Protein AF-A0A959ARI9-F1 (afdb_monomer_lite)

Radius of gyration: 14.98 Å; chains: 1; bounding box: 43×31×34 Å

pLDDT: mean 77.06, std 17.56, range [36.25, 93.69]

Sequence (98 aa):
GNGPGNGSGFNGPGFNGPGPICFRLSFPVTVILPNGNEVVANGRLALMRIQKRWREQYMGSNEHPTLGFPFTVILDDGTEQVIDDQVELDELLESCAG

Foldseek 3Di:
DDDDPDDPDDPDPDDPDPFPCQKDFDDFWWKQAPVRDIDTQRDPVSVVVVQVVNCVVCVPDPGHIDTDPFTWM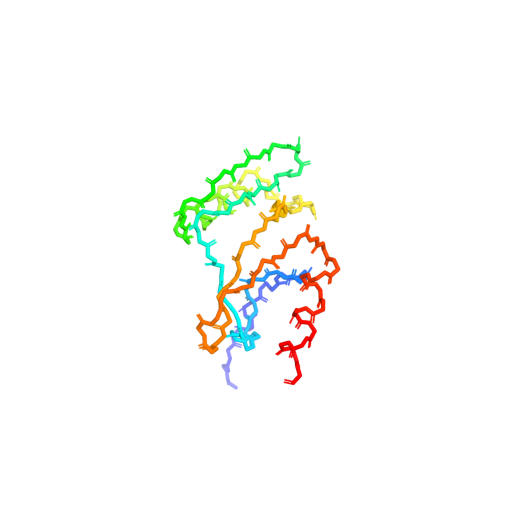QGPVRDIDTDGDPVSVVVVSVVRND

Structure (mmCIF, N/CA/C/O backbone):
data_AF-A0A959ARI9-F1
#
_entry.id   AF-A0A959ARI9-F1
#
loop_
_atom_site.group_PDB
_atom_site.id
_atom_site.type_symbol
_atom_site.label_atom_id
_atom_site.label_alt_id
_atom_site.label_comp_id
_atom_site.label_asym_id
_atom_site.label_entity_id
_atom_site.label_seq_id
_atom_site.pdbx_PDB_ins_code
_atom_site.Cartn_x
_atom_site.Cartn_y
_atom_site.Cartn_z
_atom_site.occupancy
_atom_site.B_iso_or_equiv
_atom_site.auth_seq_id
_atom_site.auth_comp_id
_atom_site.auth_asym_id
_atom_site.auth_atom_id
_atom_site.pdbx_PDB_model_num
ATOM 1 N N . GLY A 1 1 ? 31.228 -18.220 17.577 1.00 39.06 1 GLY A N 1
ATOM 2 C CA . GLY A 1 1 ? 30.633 -19.287 16.758 1.00 39.06 1 GLY A CA 1
ATOM 3 C C . GLY A 1 1 ? 29.263 -18.847 16.298 1.00 39.06 1 GLY A C 1
ATOM 4 O O . GLY A 1 1 ? 28.495 -18.468 17.164 1.00 39.06 1 GLY A O 1
ATOM 5 N N . ASN A 1 2 ? 29.027 -18.926 14.979 1.00 37.00 2 ASN A N 1
ATOM 6 C CA . ASN A 1 2 ? 27.745 -18.957 14.241 1.00 37.00 2 ASN A CA 1
ATOM 7 C C . ASN A 1 2 ? 26.817 -17.718 14.372 1.00 37.00 2 ASN A C 1
ATOM 9 O O . ASN A 1 2 ? 26.464 -17.341 15.475 1.00 37.00 2 ASN A O 1
ATOM 13 N N . GLY A 1 3 ? 26.343 -17.051 13.312 1.00 40.56 3 GLY A N 1
ATOM 14 C CA . GLY A 1 3 ? 26.262 -17.420 11.894 1.00 40.56 3 GLY A CA 1
ATOM 15 C C . GLY A 1 3 ? 26.225 -16.206 10.942 1.00 40.56 3 GLY A C 1
ATOM 16 O O . GLY A 1 3 ? 26.441 -15.075 11.376 1.00 40.56 3 GLY A O 1
ATOM 17 N N . PRO A 1 4 ? 26.023 -16.434 9.632 1.00 47.25 4 PRO A N 1
ATOM 18 C CA . PRO A 1 4 ? 26.146 -15.401 8.609 1.00 47.25 4 PRO A CA 1
ATOM 19 C C . PRO A 1 4 ? 24.954 -14.441 8.670 1.00 47.25 4 PRO A C 1
ATOM 21 O O . PRO A 1 4 ? 23.811 -14.852 8.477 1.00 47.25 4 PRO A O 1
ATOM 24 N N . GLY A 1 5 ? 25.229 -13.160 8.923 1.00 47.81 5 GLY A N 1
ATOM 25 C CA . GLY A 1 5 ? 24.256 -12.080 8.780 1.00 47.81 5 GLY A CA 1
ATOM 26 C C . GLY A 1 5 ? 23.801 -11.984 7.328 1.00 47.81 5 GLY A C 1
ATOM 27 O O . GLY A 1 5 ? 24.493 -11.414 6.490 1.00 47.81 5 GLY A O 1
ATOM 28 N N . ASN A 1 6 ? 22.661 -12.598 7.029 1.00 53.34 6 ASN A N 1
ATOM 29 C CA . ASN A 1 6 ? 21.995 -12.538 5.738 1.00 53.34 6 ASN A CA 1
ATOM 30 C C . ASN A 1 6 ? 20.652 -11.845 5.953 1.00 53.34 6 ASN A C 1
ATOM 32 O O . ASN A 1 6 ? 19.796 -12.345 6.680 1.00 53.34 6 ASN A O 1
ATOM 36 N N . GLY A 1 7 ? 20.498 -10.668 5.360 1.00 38.97 7 GLY A N 1
ATOM 37 C CA . GLY A 1 7 ? 19.308 -9.849 5.528 1.00 38.97 7 GLY A CA 1
ATOM 38 C C . GLY A 1 7 ? 19.463 -8.519 4.817 1.00 38.97 7 GLY A C 1
ATOM 39 O O . GLY A 1 7 ? 19.614 -7.484 5.456 1.00 38.97 7 GLY A O 1
ATOM 40 N N . SER A 1 8 ? 19.460 -8.554 3.487 1.00 48.06 8 SER A N 1
ATOM 41 C CA . SER A 1 8 ? 19.255 -7.381 2.640 1.00 48.06 8 SER A CA 1
ATOM 42 C C . SER A 1 8 ? 17.859 -6.810 2.929 1.00 48.06 8 SER A C 1
ATOM 44 O O . SER A 1 8 ? 16.870 -7.220 2.325 1.00 48.06 8 SER A O 1
ATOM 46 N N . GLY A 1 9 ? 17.772 -5.938 3.933 1.00 36.25 9 GLY A N 1
ATOM 47 C CA . GLY A 1 9 ? 16.547 -5.271 4.357 1.00 36.25 9 GLY A CA 1
ATOM 48 C C . GLY A 1 9 ? 16.256 -4.057 3.482 1.00 36.25 9 GLY A C 1
ATOM 49 O O . GLY A 1 9 ? 17.125 -3.216 3.252 1.00 36.25 9 GLY A O 1
ATOM 50 N N . PHE A 1 10 ? 15.024 -3.978 2.989 1.00 48.59 10 PHE A N 1
ATOM 51 C CA . PHE A 1 10 ? 14.485 -2.804 2.317 1.00 48.59 10 PHE A CA 1
ATOM 52 C C . PHE A 1 10 ? 14.561 -1.597 3.265 1.00 48.59 10 PHE A C 1
ATOM 54 O O . PHE A 1 10 ? 13.877 -1.569 4.282 1.00 48.59 10 PHE A O 1
ATOM 61 N N . ASN A 1 11 ? 15.395 -0.609 2.931 1.00 43.75 11 ASN A N 1
ATOM 62 C CA . ASN A 1 11 ? 15.368 0.718 3.544 1.00 43.75 11 ASN A CA 1
ATOM 63 C C . ASN A 1 11 ? 14.278 1.535 2.835 1.00 43.75 11 ASN A C 1
ATOM 65 O O . ASN A 1 11 ? 14.542 2.215 1.848 1.00 43.75 11 ASN A O 1
ATOM 69 N N . GLY A 1 12 ? 13.041 1.384 3.300 1.00 41.16 12 GLY A N 1
ATOM 70 C CA . GLY A 1 12 ? 11.880 2.165 2.882 1.00 41.16 12 GLY A CA 1
ATOM 71 C C . GLY A 1 12 ? 10.685 1.829 3.782 1.00 41.16 12 GLY A C 1
ATOM 72 O O . GLY A 1 12 ? 10.518 0.653 4.123 1.00 41.16 12 GLY A O 1
ATOM 73 N N . PRO A 1 13 ? 9.880 2.819 4.207 1.00 46.47 13 PRO A N 1
ATOM 74 C CA . PRO A 1 13 ? 8.757 2.595 5.107 1.00 46.47 13 PRO A CA 1
ATOM 75 C C . PRO A 1 13 ? 7.659 1.876 4.321 1.00 46.47 13 PRO A C 1
ATOM 77 O O . PRO A 1 13 ? 6.953 2.464 3.511 1.00 46.47 13 PRO A O 1
ATOM 80 N N . GLY A 1 14 ? 7.586 0.554 4.456 1.00 50.44 14 GLY A N 1
ATOM 81 C CA . GLY A 1 14 ? 6.643 -0.212 3.655 1.00 50.44 14 GLY A CA 1
ATOM 82 C C . GLY A 1 14 ? 6.771 -1.722 3.785 1.00 50.44 14 GLY A C 1
ATOM 83 O O . GLY A 1 14 ? 7.386 -2.394 2.958 1.00 50.44 14 GLY A O 1
ATOM 84 N N . PHE A 1 15 ? 6.068 -2.262 4.777 1.00 54.22 15 PHE A N 1
ATOM 85 C CA . PHE A 1 15 ? 5.381 -3.556 4.684 1.00 54.22 15 PHE A CA 1
ATOM 86 C C . PHE A 1 15 ? 6.190 -4.868 4.759 1.00 54.22 15 PHE A C 1
ATOM 88 O O . PHE A 1 15 ? 5.605 -5.920 4.510 1.00 54.22 15 PHE A O 1
ATOM 95 N N . ASN A 1 16 ? 7.478 -4.880 5.133 1.00 47.72 16 ASN A N 1
ATOM 96 C CA . ASN A 1 16 ? 8.201 -6.141 5.436 1.00 47.72 16 ASN A CA 1
ATOM 97 C C . ASN A 1 16 ? 9.198 -6.057 6.619 1.00 47.72 16 ASN A C 1
ATOM 99 O O . ASN A 1 16 ? 10.139 -6.846 6.690 1.00 47.72 16 ASN A O 1
ATOM 103 N N . GLY A 1 17 ? 9.013 -5.116 7.550 1.00 42.53 17 GLY A N 1
ATOM 104 C CA . GLY A 1 17 ? 9.763 -5.085 8.814 1.00 42.53 17 GLY A CA 1
ATOM 105 C C . GLY A 1 17 ? 9.021 -5.823 9.940 1.00 42.53 17 GLY A C 1
ATOM 106 O O . GLY A 1 17 ? 7.795 -5.897 9.886 1.00 42.53 17 GLY A O 1
ATOM 107 N N . PRO A 1 18 ? 9.711 -6.325 10.984 1.00 44.06 18 PRO A N 1
ATOM 108 C CA . PRO A 1 18 ? 9.100 -6.800 12.232 1.00 44.06 18 PRO A CA 1
ATOM 109 C C . PRO A 1 18 ? 8.572 -5.628 13.086 1.00 44.06 18 PRO A C 1
ATOM 111 O O . PRO A 1 18 ? 8.793 -5.582 14.293 1.00 44.06 18 PRO A O 1
ATOM 114 N N . GLY A 1 19 ? 7.926 -4.647 12.450 1.00 46.81 19 GLY A N 1
ATOM 115 C CA . GLY A 1 19 ? 7.163 -3.624 13.155 1.00 46.81 19 GLY A CA 1
ATOM 116 C C . GLY A 1 19 ? 5.886 -4.250 13.720 1.00 46.81 19 GLY A C 1
ATOM 117 O O . GLY A 1 19 ? 5.383 -5.218 13.135 1.00 46.81 19 GLY A O 1
ATOM 118 N N . PRO A 1 20 ? 5.374 -3.757 14.857 1.00 49.44 20 PRO A N 1
ATOM 119 C CA . PRO A 1 20 ? 4.117 -4.242 15.411 1.00 49.44 20 PRO A CA 1
ATOM 120 C C . PRO A 1 20 ? 3.029 -4.154 14.336 1.00 49.44 20 PRO A C 1
ATOM 122 O O . PRO A 1 20 ? 2.844 -3.127 13.685 1.00 49.44 20 PRO A O 1
ATOM 125 N N . ILE A 1 21 ? 2.342 -5.273 14.103 1.00 61.91 21 ILE A N 1
ATOM 126 C CA . ILE A 1 21 ? 1.260 -5.376 13.120 1.00 61.91 21 ILE A CA 1
ATOM 127 C C . ILE A 1 21 ? 0.017 -4.726 13.739 1.00 61.91 21 ILE A C 1
ATOM 129 O O . ILE A 1 21 ? -0.924 -5.406 14.118 1.00 61.91 21 ILE A O 1
ATOM 133 N N . CYS A 1 22 ? 0.038 -3.411 13.896 1.00 76.94 22 CYS A N 1
ATOM 134 C CA . CYS A 1 22 ? -1.076 -2.627 14.429 1.00 76.94 22 CYS A CA 1
ATOM 135 C C . CYS A 1 22 ? -2.253 -2.511 13.441 1.00 76.94 22 CYS A C 1
ATOM 137 O O . CYS A 1 22 ? -3.355 -2.144 13.840 1.00 76.94 22 CYS A O 1
ATOM 139 N N . PHE A 1 23 ? -2.032 -2.808 12.152 1.00 84.62 23 PHE A N 1
ATOM 140 C CA . PHE A 1 23 ? -3.074 -2.862 11.133 1.00 84.62 23 PHE A CA 1
ATOM 141 C C . PHE A 1 23 ? -2.732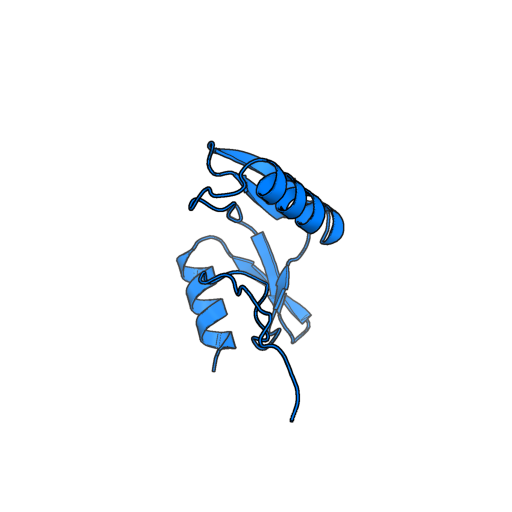 -3.823 9.984 1.00 84.62 23 PHE A C 1
ATOM 143 O O . PHE A 1 23 ? -1.585 -4.230 9.772 1.00 84.62 23 PHE A O 1
ATOM 150 N N . ARG A 1 24 ? -3.755 -4.200 9.214 1.00 86.88 24 ARG A N 1
ATOM 151 C CA . ARG A 1 24 ? -3.678 -5.042 8.010 1.00 86.88 24 ARG A CA 1
ATOM 152 C C . ARG A 1 24 ? -4.442 -4.384 6.867 1.00 86.88 24 ARG A C 1
ATOM 154 O O . ARG A 1 24 ? -5.459 -3.760 7.103 1.00 86.88 24 ARG A O 1
ATOM 161 N N . LEU A 1 25 ? -4.010 -4.566 5.622 1.00 88.12 25 LEU A N 1
ATOM 162 C CA . LEU A 1 25 ? -4.758 -4.062 4.463 1.00 88.12 25 LEU A CA 1
ATOM 163 C C . LEU A 1 25 ? -6.074 -4.833 4.279 1.00 88.12 25 LEU A C 1
ATOM 165 O O . LEU A 1 25 ? -6.066 -6.071 4.257 1.00 88.12 25 LEU A O 1
ATOM 169 N N . SER A 1 26 ? -7.170 -4.099 4.092 1.00 91.94 26 SER A N 1
ATOM 170 C CA . SER A 1 26 ? -8.429 -4.633 3.578 1.00 91.94 26 SER A CA 1
ATOM 171 C C . SER A 1 26 ? -8.352 -4.661 2.052 1.00 91.94 26 SER A C 1
ATOM 173 O O . SER A 1 26 ? -7.898 -3.709 1.423 1.00 91.94 26 SER A O 1
ATOM 175 N N . PHE A 1 27 ? -8.709 -5.791 1.447 1.00 88.62 27 PHE A N 1
ATOM 176 C CA . PHE A 1 27 ? -8.603 -5.992 0.001 1.00 88.62 27 PHE A CA 1
ATOM 177 C C . PHE A 1 27 ? -9.980 -5.862 -0.661 1.00 88.62 27 PHE A C 1
ATOM 179 O O . PHE A 1 27 ? -10.969 -6.283 -0.059 1.00 88.62 27 PHE A O 1
ATOM 186 N N . PRO A 1 28 ? -10.055 -5.392 -1.922 1.00 93.25 28 PRO A N 1
ATOM 187 C CA . PRO A 1 28 ? -8.947 -5.115 -2.848 1.00 93.25 28 PRO A CA 1
ATOM 188 C C . PRO A 1 28 ? -8.194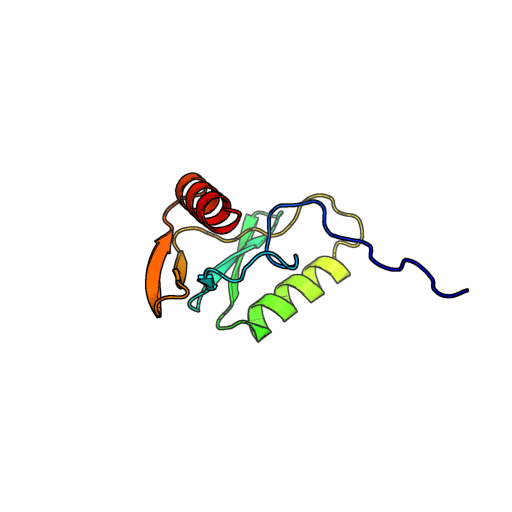 -3.801 -2.573 1.00 93.25 28 PRO A C 1
ATOM 190 O O . PRO A 1 28 ? -8.773 -2.853 -2.063 1.00 93.25 28 PRO A O 1
ATOM 193 N N . VAL A 1 29 ? -6.914 -3.741 -2.967 1.00 91.19 29 VAL A N 1
ATOM 194 C CA . VAL A 1 29 ? -6.095 -2.509 -2.936 1.00 91.19 29 VAL A CA 1
ATOM 195 C C . VAL A 1 29 ? -5.502 -2.207 -4.307 1.00 91.19 29 VAL A C 1
ATOM 197 O O . VAL A 1 29 ? -5.178 -3.132 -5.061 1.00 91.19 29 VAL A O 1
ATOM 200 N N . THR A 1 30 ? -5.313 -0.929 -4.620 1.00 91.88 30 THR A N 1
ATOM 201 C CA . THR A 1 30 ? -4.656 -0.483 -5.854 1.00 91.88 30 THR A CA 1
ATOM 202 C C . THR A 1 30 ? -3.162 -0.309 -5.616 1.00 91.88 30 THR A C 1
ATOM 204 O O . THR A 1 30 ? -2.744 0.267 -4.618 1.00 91.88 30 THR A O 1
ATOM 207 N N . VAL A 1 31 ? -2.345 -0.816 -6.533 1.00 90.38 31 VAL A N 1
ATOM 208 C CA . VAL A 1 31 ? -0.889 -0.655 -6.542 1.00 90.38 31 VAL A CA 1
ATOM 209 C C . VAL A 1 31 ? -0.521 0.236 -7.716 1.00 90.38 31 VAL A C 1
ATOM 211 O O . VAL A 1 31 ? -0.829 -0.107 -8.857 1.00 90.38 31 VAL A O 1
ATOM 214 N N . ILE A 1 32 ? 0.163 1.339 -7.447 1.00 89.94 32 ILE A N 1
ATOM 215 C CA . ILE A 1 32 ? 0.698 2.243 -8.459 1.00 89.94 32 ILE A CA 1
ATOM 216 C C . ILE A 1 32 ? 2.143 1.831 -8.733 1.00 89.94 32 ILE A C 1
ATOM 218 O O . ILE A 1 32 ? 2.991 1.791 -7.842 1.00 89.94 32 ILE A O 1
ATOM 222 N N . LEU A 1 33 ? 2.422 1.462 -9.975 1.00 86.62 33 LEU A N 1
ATOM 223 C CA . LEU A 1 33 ? 3.759 1.131 -10.446 1.00 86.62 33 LEU A CA 1
ATOM 224 C C . LEU A 1 33 ? 4.550 2.416 -10.765 1.00 86.62 33 LEU A C 1
ATOM 226 O O . LEU A 1 33 ? 3.949 3.436 -11.096 1.00 86.62 33 LEU A O 1
ATOM 230 N N . PRO A 1 34 ? 5.896 2.367 -10.780 1.00 82.12 34 PRO A N 1
ATOM 231 C CA . PRO A 1 34 ? 6.737 3.529 -11.102 1.00 82.12 34 PRO A CA 1
ATOM 232 C C . PRO A 1 34 ? 6.471 4.153 -12.477 1.00 82.12 34 PRO A C 1
ATOM 234 O O . PRO A 1 34 ? 6.626 5.348 -12.682 1.00 82.12 34 PRO A O 1
ATOM 237 N N . ASN A 1 35 ? 6.024 3.341 -13.436 1.00 82.38 35 ASN A N 1
ATOM 238 C CA . ASN A 1 35 ? 5.645 3.803 -14.771 1.00 82.38 35 ASN A CA 1
ATOM 239 C C . ASN A 1 35 ? 4.269 4.501 -14.813 1.00 82.38 35 ASN A C 1
ATOM 241 O O . ASN A 1 35 ? 3.800 4.823 -15.902 1.00 82.38 35 ASN A O 1
ATOM 245 N N . GLY A 1 36 ? 3.608 4.681 -13.665 1.00 82.38 36 GLY A N 1
ATOM 246 C CA . GLY A 1 36 ? 2.267 5.249 -13.549 1.00 82.38 36 GLY A CA 1
ATOM 247 C C . GLY A 1 36 ? 1.130 4.268 -13.840 1.00 82.38 36 GLY A C 1
ATOM 248 O O . GLY A 1 36 ? -0.025 4.678 -13.818 1.00 82.38 36 GLY A O 1
ATOM 249 N N . ASN A 1 37 ? 1.412 2.985 -14.111 1.00 88.00 37 ASN A N 1
ATOM 250 C CA . ASN A 1 37 ? 0.345 1.995 -14.274 1.00 88.00 37 ASN A CA 1
ATOM 251 C C . ASN A 1 37 ? -0.246 1.592 -12.928 1.00 88.00 37 ASN A C 1
ATOM 253 O O . ASN A 1 37 ? 0.476 1.320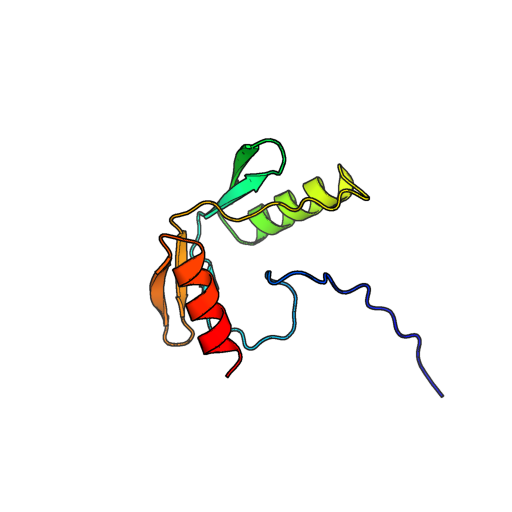 -11.972 1.00 88.00 37 ASN A O 1
ATOM 257 N N . GLU A 1 38 ? -1.558 1.408 -12.911 1.00 91.81 38 GLU A N 1
ATOM 258 C CA . GLU A 1 38 ? -2.292 0.965 -11.735 1.00 91.81 38 GLU A CA 1
ATOM 259 C C . GLU A 1 38 ? -2.689 -0.506 -11.873 1.00 91.81 38 GLU A C 1
ATOM 261 O O . GLU A 1 38 ? -3.159 -0.961 -12.919 1.00 91.81 38 GLU A O 1
ATOM 266 N N . VAL A 1 39 ? -2.486 -1.277 -10.807 1.00 91.31 39 VAL A N 1
ATOM 267 C CA . VAL A 1 39 ? -2.812 -2.703 -10.761 1.00 91.31 39 VAL A CA 1
ATOM 268 C C . VAL A 1 39 ? -3.589 -3.002 -9.492 1.00 91.31 39 VAL A C 1
ATOM 270 O O . VAL A 1 39 ? -3.116 -2.753 -8.388 1.00 91.31 39 VAL A O 1
ATOM 273 N N . VAL A 1 40 ? -4.764 -3.610 -9.633 1.00 92.38 40 VAL A N 1
ATOM 274 C CA . VAL A 1 40 ? -5.578 -4.011 -8.483 1.00 92.38 40 VAL A CA 1
ATOM 275 C C . VAL A 1 40 ? -5.108 -5.359 -7.941 1.00 92.38 40 VAL A C 1
ATOM 277 O O . VAL A 1 40 ? -5.064 -6.373 -8.647 1.00 92.38 40 VAL A O 1
ATOM 280 N N . ALA A 1 41 ? -4.787 -5.390 -6.653 1.00 91.81 41 ALA A N 1
ATOM 281 C CA . ALA A 1 41 ? -4.535 -6.603 -5.902 1.00 91.81 41 ALA A CA 1
ATOM 282 C C . ALA A 1 41 ? -5.808 -7.013 -5.150 1.00 91.81 41 ALA A C 1
ATOM 284 O O . ALA A 1 41 ? -6.181 -6.395 -4.163 1.00 91.81 41 ALA A O 1
ATOM 285 N N . ASN A 1 42 ? -6.440 -8.115 -5.558 1.00 90.12 42 ASN A N 1
ATOM 286 C CA . ASN A 1 42 ? -7.651 -8.643 -4.903 1.00 90.12 42 ASN A CA 1
ATOM 287 C C . ASN A 1 42 ? -7.387 -9.370 -3.571 1.00 90.12 42 ASN A C 1
ATOM 289 O O . ASN A 1 42 ? -8.272 -10.008 -3.013 1.00 90.12 42 ASN A O 1
ATOM 293 N N . GLY A 1 43 ? -6.146 -9.373 -3.091 1.00 88.50 43 GLY A N 1
ATOM 294 C CA . GLY A 1 43 ? -5.757 -10.133 -1.913 1.00 88.50 43 GLY A CA 1
ATOM 295 C C . GLY A 1 43 ? -4.254 -10.119 -1.688 1.00 88.50 43 GLY A C 1
ATOM 296 O O . GLY A 1 43 ? -3.471 -9.819 -2.595 1.00 88.50 43 GLY A O 1
ATOM 297 N N . ARG A 1 44 ? -3.837 -10.554 -0.497 1.00 83.94 44 ARG A N 1
ATOM 298 C CA . ARG A 1 44 ? -2.420 -10.599 -0.104 1.00 83.94 44 ARG A CA 1
ATOM 299 C C . ARG A 1 44 ? -1.557 -11.393 -1.085 1.00 83.94 44 ARG A C 1
ATOM 301 O O . ARG A 1 44 ? -0.480 -10.947 -1.462 1.00 83.94 44 ARG A O 1
ATOM 308 N N . LEU A 1 45 ? -2.049 -12.537 -1.564 1.00 87.19 45 LEU A N 1
ATOM 309 C CA . LEU A 1 45 ? -1.341 -13.352 -2.559 1.00 87.19 45 LEU A CA 1
ATOM 310 C C . LEU A 1 45 ? -1.191 -12.637 -3.910 1.00 87.19 45 LEU A C 1
ATOM 312 O O . LEU A 1 45 ? -0.162 -12.788 -4.568 1.00 87.19 45 LEU A O 1
ATOM 316 N N . ALA A 1 46 ? -2.198 -11.869 -4.334 1.00 88.81 46 ALA A N 1
ATOM 317 C CA . ALA A 1 46 ? -2.126 -11.091 -5.568 1.00 88.81 46 ALA A CA 1
ATOM 318 C C . ALA A 1 46 ? -1.092 -9.966 -5.434 1.00 88.81 46 ALA A C 1
ATOM 320 O O . ALA A 1 46 ? -0.222 -9.846 -6.296 1.00 88.81 46 ALA A O 1
ATOM 321 N N . LEU A 1 47 ? -1.119 -9.237 -4.314 1.00 87.31 47 LEU A N 1
ATOM 322 C CA . LEU A 1 47 ? -0.154 -8.185 -3.991 1.00 87.31 47 LEU A CA 1
ATOM 323 C C . LEU A 1 47 ? 1.285 -8.721 -3.979 1.00 87.31 47 LEU A C 1
ATOM 325 O O . LEU A 1 47 ? 2.155 -8.192 -4.668 1.00 87.31 47 LEU A O 1
ATOM 329 N N . MET A 1 48 ? 1.523 -9.840 -3.285 1.00 84.38 48 MET A N 1
ATOM 330 C CA . MET A 1 48 ? 2.838 -10.493 -3.244 1.00 84.38 48 MET A CA 1
ATOM 331 C C . MET A 1 48 ? 3.327 -10.909 -4.637 1.00 84.38 48 MET A C 1
ATOM 333 O O . MET A 1 48 ? 4.508 -10.766 -4.945 1.00 84.38 48 MET A O 1
ATOM 337 N N . ARG A 1 49 ? 2.437 -11.407 -5.507 1.00 88.75 49 ARG A N 1
ATOM 338 C CA . ARG A 1 49 ? 2.795 -11.757 -6.893 1.00 88.75 49 ARG A CA 1
ATOM 339 C C . ARG A 1 49 ? 3.126 -10.529 -7.734 1.00 88.75 49 ARG A C 1
ATOM 341 O O . ARG A 1 49 ? 4.038 -10.610 -8.552 1.00 88.75 49 ARG A O 1
ATOM 348 N N . ILE A 1 50 ? 2.391 -9.429 -7.569 1.00 86.19 50 ILE A N 1
ATOM 349 C CA . ILE A 1 50 ? 2.675 -8.159 -8.255 1.00 86.19 50 ILE A CA 1
ATOM 350 C C . ILE A 1 50 ? 4.062 -7.666 -7.840 1.00 86.19 50 ILE A C 1
ATOM 352 O O . ILE A 1 50 ? 4.908 -7.454 -8.704 1.00 86.19 50 ILE A O 1
ATOM 356 N N . GLN A 1 51 ? 4.336 -7.611 -6.536 1.00 81.69 51 GLN A N 1
ATOM 357 C CA . GLN A 1 51 ? 5.626 -7.168 -6.010 1.00 81.69 51 GLN A CA 1
ATOM 358 C C . GLN A 1 51 ? 6.780 -8.075 -6.452 1.00 81.69 51 GLN A C 1
ATOM 360 O O . GLN A 1 51 ? 7.827 -7.582 -6.866 1.00 81.69 51 GLN A O 1
ATOM 365 N N . LYS A 1 52 ? 6.595 -9.402 -6.395 1.00 84.81 52 LYS A N 1
ATOM 366 C CA . LYS A 1 52 ? 7.612 -10.362 -6.840 1.00 84.81 52 LYS A CA 1
ATOM 367 C C . LYS A 1 52 ? 7.947 -10.164 -8.318 1.00 84.81 52 LYS A C 1
ATOM 369 O O . LYS A 1 52 ? 9.119 -10.039 -8.652 1.00 84.81 52 LYS A O 1
ATOM 374 N N . ARG A 1 53 ? 6.927 -10.075 -9.177 1.00 86.69 53 ARG A N 1
ATOM 375 C CA . ARG A 1 53 ? 7.120 -9.847 -10.616 1.00 86.69 53 ARG A CA 1
ATOM 376 C C . ARG A 1 53 ? 7.790 -8.512 -10.897 1.00 86.69 53 ARG A C 1
ATOM 378 O O . ARG A 1 53 ? 8.691 -8.460 -11.720 1.00 86.69 53 ARG A O 1
ATOM 385 N N . TRP A 1 54 ? 7.385 -7.461 -10.192 1.00 84.81 54 TRP A N 1
ATOM 386 C CA . TRP A 1 54 ? 7.997 -6.149 -10.341 1.00 84.81 54 TRP A CA 1
ATOM 387 C C . TRP A 1 54 ? 9.487 -6.187 -9.967 1.00 84.81 54 TRP A C 1
ATOM 389 O O . TRP A 1 54 ? 10.328 -5.762 -10.751 1.00 84.81 54 TRP A O 1
ATOM 399 N N . ARG A 1 55 ? 9.837 -6.805 -8.833 1.00 83.12 55 ARG A N 1
ATOM 400 C CA . ARG A 1 55 ? 11.236 -6.966 -8.407 1.00 83.12 55 ARG A CA 1
ATOM 401 C C . ARG A 1 55 ? 12.063 -7.782 -9.404 1.00 83.12 55 ARG A C 1
ATOM 403 O O . ARG A 1 55 ? 13.225 -7.468 -9.623 1.00 83.12 55 ARG A O 1
ATOM 410 N N . GLU A 1 56 ? 11.479 -8.826 -9.988 1.00 85.25 56 GLU A N 1
ATOM 411 C CA . GLU A 1 56 ? 12.136 -9.650 -11.011 1.00 85.25 56 GLU A CA 1
ATOM 412 C C . GLU A 1 56 ? 12.326 -8.903 -12.337 1.00 85.25 56 GLU A C 1
ATOM 414 O O . GLU A 1 56 ? 13.320 -9.116 -13.023 1.00 85.25 56 GLU A O 1
ATOM 419 N N . GLN A 1 57 ? 11.395 -8.027 -12.707 1.00 82.75 57 GLN A N 1
ATOM 420 C CA . GLN A 1 57 ? 11.483 -7.249 -13.944 1.00 82.75 57 GLN A CA 1
ATOM 421 C C . GLN A 1 57 ? 12.423 -6.045 -13.822 1.00 82.75 57 GLN A C 1
ATOM 423 O O . GLN A 1 57 ? 13.093 -5.699 -14.790 1.00 82.75 57 GLN A O 1
ATOM 428 N N . TYR A 1 58 ? 12.498 -5.438 -12.638 1.00 81.12 58 TYR A N 1
ATOM 429 C CA . TYR A 1 58 ? 13.240 -4.206 -12.371 1.00 81.12 58 TYR A CA 1
ATOM 430 C C . TYR A 1 58 ? 14.334 -4.431 -11.316 1.00 81.12 58 TYR A C 1
ATOM 432 O O . TYR A 1 58 ? 14.447 -3.696 -10.333 1.00 81.12 58 TYR A O 1
ATOM 440 N N . MET A 1 59 ? 15.141 -5.483 -11.507 1.00 67.00 59 MET A N 1
ATOM 441 C CA . MET A 1 59 ? 16.268 -5.824 -10.629 1.00 67.00 59 MET A CA 1
ATOM 442 C C . MET A 1 59 ? 17.318 -4.695 -10.647 1.00 67.00 59 MET A C 1
ATOM 444 O O . MET A 1 59 ? 18.183 -4.662 -11.517 1.00 67.00 59 MET A O 1
ATOM 448 N N . GLY A 1 60 ? 17.236 -3.763 -9.695 1.00 67.75 60 GLY A N 1
ATOM 449 C CA . GLY A 1 60 ? 18.163 -2.629 -9.563 1.00 67.75 60 GLY A CA 1
ATOM 450 C C . GLY A 1 60 ? 17.533 -1.245 -9.737 1.00 67.75 60 GLY A C 1
ATOM 451 O O . GLY A 1 60 ? 18.241 -0.249 -9.599 1.00 67.75 60 GLY A O 1
ATOM 452 N N . SER A 1 61 ? 16.227 -1.153 -10.004 1.00 73.12 61 SER A N 1
ATOM 453 C CA . SER A 1 61 ? 15.518 0.129 -9.958 1.00 73.12 61 SER A CA 1
ATOM 454 C C . SER A 1 61 ? 15.327 0.588 -8.514 1.00 73.12 61 SER A C 1
ATOM 456 O O . SER A 1 61 ? 14.928 -0.195 -7.655 1.00 73.12 61 SER A O 1
ATOM 458 N N . ASN A 1 62 ? 15.593 1.871 -8.265 1.00 73.69 62 ASN A N 1
ATOM 459 C CA . ASN A 1 62 ? 15.413 2.500 -6.953 1.00 73.69 62 ASN A CA 1
ATOM 460 C C . ASN A 1 62 ? 13.982 3.032 -6.738 1.00 73.69 62 ASN A C 1
ATOM 462 O O . ASN A 1 62 ? 13.637 3.472 -5.647 1.00 73.69 62 ASN A O 1
ATOM 466 N N . GLU A 1 63 ? 13.159 3.031 -7.787 1.00 76.12 63 GLU A N 1
ATOM 467 C CA . GLU A 1 63 ? 11.739 3.379 -7.720 1.00 76.12 63 GLU A CA 1
ATOM 468 C C . GLU A 1 63 ? 10.941 2.147 -7.342 1.00 76.12 63 GLU A C 1
ATOM 470 O O . GLU A 1 63 ? 11.160 1.112 -7.950 1.00 76.12 63 GLU A O 1
ATOM 475 N N . HIS A 1 64 ? 10.018 2.231 -6.387 1.00 78.75 64 HIS A N 1
ATOM 476 C CA . HIS A 1 64 ? 9.232 1.086 -5.928 1.00 78.75 64 HIS A CA 1
ATOM 477 C C . HIS A 1 64 ? 7.736 1.302 -6.192 1.00 78.75 64 HIS A C 1
ATOM 479 O O . HIS A 1 64 ? 7.282 2.445 -6.198 1.00 78.75 64 HIS A O 1
ATOM 485 N N . PRO A 1 65 ? 6.947 0.226 -6.368 1.00 84.12 65 PRO A N 1
ATOM 486 C CA . PRO A 1 65 ? 5.497 0.330 -6.394 1.00 84.12 65 PRO A CA 1
ATOM 487 C C . PRO A 1 65 ? 4.959 0.859 -5.064 1.00 84.12 65 PRO A C 1
ATOM 489 O O . PRO A 1 65 ? 5.386 0.399 -4.000 1.00 84.12 65 PRO A O 1
ATOM 492 N N . THR A 1 66 ? 3.989 1.760 -5.135 1.00 86.38 66 THR A N 1
ATOM 493 C CA . THR A 1 66 ? 3.272 2.326 -3.986 1.00 86.38 66 THR A CA 1
ATOM 494 C C . THR A 1 66 ? 1.814 1.868 -3.984 1.00 86.38 66 THR A C 1
ATOM 496 O O . THR A 1 66 ? 1.346 1.237 -4.933 1.00 86.38 66 THR A O 1
ATOM 499 N N . LEU A 1 67 ? 1.088 2.123 -2.895 1.00 86.94 67 LEU A N 1
ATOM 500 C CA . LEU A 1 67 ? -0.363 1.938 -2.871 1.00 86.94 67 LEU A CA 1
ATOM 501 C C . LEU A 1 67 ? -1.045 3.195 -3.409 1.00 86.94 67 LEU A C 1
ATOM 503 O O . LEU A 1 67 ? -0.599 4.309 -3.146 1.00 86.94 67 LEU A O 1
ATOM 507 N N . GLY A 1 68 ? -2.113 2.995 -4.174 1.00 88.69 68 GLY A N 1
ATOM 508 C CA . GLY A 1 68 ? -2.999 4.071 -4.590 1.00 88.69 68 GLY A CA 1
ATOM 509 C C . GLY A 1 68 ? -4.013 4.373 -3.497 1.00 88.69 68 GLY A C 1
ATOM 510 O O . GLY A 1 68 ? -4.546 3.449 -2.881 1.00 88.69 68 GLY A O 1
ATOM 511 N N . PHE A 1 69 ? -4.268 5.658 -3.281 1.00 89.50 69 PHE A N 1
ATOM 512 C CA . PHE A 1 69 ? -5.310 6.136 -2.383 1.00 89.50 69 PHE A CA 1
ATOM 513 C C . PHE A 1 69 ? -6.651 6.291 -3.125 1.00 89.50 69 PHE A C 1
ATOM 515 O O . PHE A 1 69 ? -6.647 6.580 -4.326 1.00 89.50 69 PHE A O 1
ATOM 522 N N . PRO A 1 70 ? -7.793 6.141 -2.433 1.00 93.69 70 PRO A N 1
ATOM 523 C CA . PRO A 1 70 ? -7.916 5.698 -1.043 1.00 93.69 70 PRO A CA 1
ATOM 524 C C . PRO A 1 70 ? -7.804 4.169 -0.900 1.00 93.69 70 PRO A C 1
ATOM 526 O O . PRO A 1 70 ? -8.115 3.419 -1.830 1.00 93.69 70 PRO A O 1
ATOM 529 N N . PHE A 1 71 ? -7.404 3.691 0.281 1.00 90.88 71 PHE A N 1
ATOM 530 C CA . PHE A 1 71 ? -7.475 2.267 0.638 1.00 90.88 71 PHE A CA 1
ATOM 531 C C . PHE A 1 71 ? -7.896 2.067 2.093 1.00 90.88 71 PHE A C 1
ATOM 533 O O . PHE A 1 71 ? -7.760 2.953 2.927 1.00 90.88 71 PHE A O 1
ATOM 540 N N . THR A 1 72 ? -8.404 0.879 2.411 1.00 91.75 72 THR A N 1
ATOM 541 C CA . THR A 1 72 ? -8.888 0.558 3.757 1.00 91.75 72 THR A CA 1
ATOM 542 C C . THR A 1 72 ? -7.896 -0.333 4.496 1.00 91.75 72 THR A C 1
ATOM 544 O O . THR A 1 72 ? -7.341 -1.283 3.936 1.00 91.75 72 THR A O 1
ATOM 547 N N . VAL A 1 73 ? -7.701 -0.052 5.779 1.00 90.00 73 VAL A N 1
ATOM 548 C CA . VAL A 1 73 ? -6.939 -0.870 6.722 1.00 90.00 73 VAL A CA 1
ATOM 549 C C . VAL A 1 73 ? -7.851 -1.383 7.831 1.00 90.00 73 VAL A C 1
ATOM 551 O O . VAL A 1 73 ? -8.838 -0.754 8.182 1.00 90.00 73 VAL A O 1
ATOM 554 N N . ILE A 1 74 ? -7.516 -2.539 8.385 1.00 89.12 74 ILE A N 1
ATOM 555 C CA . ILE A 1 74 ? -8.148 -3.157 9.545 1.00 89.12 74 ILE A CA 1
ATOM 556 C C . ILE A 1 74 ? -7.142 -3.046 10.685 1.00 89.12 74 ILE A C 1
ATOM 558 O O . ILE A 1 74 ? -6.088 -3.686 10.619 1.00 89.12 74 ILE A O 1
ATOM 562 N N . LEU A 1 75 ? -7.452 -2.244 11.698 1.00 87.75 75 LEU A N 1
ATOM 563 C CA . LEU A 1 75 ? -6.636 -2.060 12.899 1.00 87.75 75 LEU A CA 1
ATOM 564 C C . LEU A 1 75 ? -6.593 -3.347 13.748 1.00 87.75 75 LEU A C 1
ATOM 566 O O . LEU A 1 75 ? -7.367 -4.281 13.521 1.00 87.75 75 LEU A O 1
ATOM 570 N N . ASP A 1 76 ? -5.704 -3.407 14.739 1.00 83.19 76 ASP A N 1
ATOM 571 C CA . ASP A 1 76 ? -5.5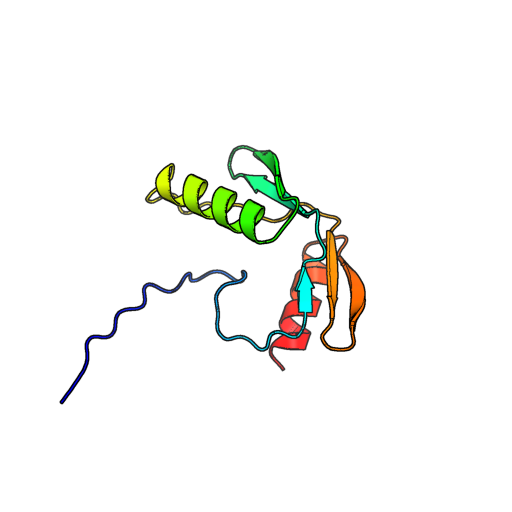74 -4.558 15.652 1.00 83.19 76 ASP A CA 1
ATOM 572 C C . ASP A 1 76 ? -6.867 -4.839 16.438 1.00 83.19 76 ASP A C 1
ATOM 574 O O . ASP A 1 76 ? -7.262 -5.993 16.601 1.00 83.19 76 ASP A O 1
ATOM 578 N N . ASP A 1 77 ? -7.600 -3.780 16.795 1.00 83.25 77 ASP A N 1
ATOM 579 C CA . ASP A 1 77 ? -8.923 -3.851 17.434 1.00 83.25 77 ASP A CA 1
ATOM 580 C C . ASP A 1 77 ? -10.020 -4.420 16.502 1.00 83.25 77 ASP A C 1
ATOM 582 O O . ASP A 1 77 ? -11.132 -4.726 16.924 1.00 83.25 77 ASP A O 1
ATOM 586 N N . GLY A 1 78 ? -9.717 -4.604 15.212 1.00 85.56 78 GLY A N 1
ATOM 587 C CA . GLY A 1 78 ? -10.651 -5.107 14.203 1.00 85.56 78 GLY A CA 1
ATOM 588 C C . GLY A 1 78 ? -11.504 -4.024 13.540 1.00 85.56 78 GLY A C 1
ATOM 589 O O . GLY A 1 78 ? -12.275 -4.338 12.635 1.00 85.56 78 GLY A O 1
ATOM 590 N N . THR A 1 79 ? -11.344 -2.765 13.947 1.00 89.31 79 THR A N 1
ATOM 591 C CA . THR A 1 79 ? -11.989 -1.609 13.313 1.00 89.31 79 THR A CA 1
ATOM 592 C C . THR A 1 79 ? -11.370 -1.315 11.942 1.00 89.31 79 THR A C 1
ATOM 594 O O . THR A 1 79 ? -10.153 -1.397 11.773 1.00 89.31 79 THR A O 1
ATOM 597 N N . GLU A 1 80 ? -12.203 -0.959 10.962 1.00 91.88 80 GLU A N 1
ATOM 598 C CA . GLU A 1 80 ? -11.758 -0.518 9.638 1.00 91.88 80 GLU A CA 1
ATOM 599 C C . GLU A 1 80 ? -11.548 1.000 9.602 1.00 91.88 80 GLU A C 1
ATOM 601 O O . GLU A 1 80 ? -12.398 1.766 10.056 1.00 91.88 80 GLU A O 1
ATOM 606 N N . GLN A 1 81 ? -10.428 1.431 9.029 1.00 91.31 81 GLN A N 1
ATOM 607 C CA . GLN A 1 81 ? -10.095 2.832 8.793 1.00 91.31 81 GLN A CA 1
ATOM 608 C C . GLN A 1 81 ? -9.770 3.028 7.313 1.00 91.31 81 GLN A C 1
ATOM 610 O O . GLN A 1 81 ? -9.064 2.221 6.708 1.00 91.31 81 GLN A O 1
ATOM 615 N N . VAL A 1 82 ? -10.314 4.083 6.716 1.00 93.31 82 VAL A N 1
ATOM 616 C CA . VAL A 1 82 ? -9.955 4.504 5.360 1.00 93.31 82 VAL A CA 1
ATOM 617 C C . VAL A 1 82 ? -8.759 5.434 5.465 1.00 93.31 82 VAL A C 1
ATOM 619 O O . VAL A 1 82 ? -8.712 6.258 6.370 1.00 93.31 82 VAL A O 1
ATOM 622 N N . ILE A 1 83 ? -7.802 5.235 4.570 1.00 92.69 83 ILE A N 1
ATOM 623 C CA . ILE A 1 83 ? -6.637 6.084 4.389 1.00 92.69 83 ILE A CA 1
ATOM 624 C C . ILE A 1 83 ? -6.810 6.765 3.037 1.00 92.69 83 ILE A C 1
ATOM 626 O O . ILE A 1 83 ? -6.770 6.100 1.991 1.00 92.69 83 ILE A O 1
ATOM 630 N N . ASP A 1 84 ? -7.046 8.068 3.071 1.00 92.56 84 ASP A N 1
ATOM 631 C CA . ASP A 1 84 ? -7.341 8.897 1.905 1.00 92.56 84 ASP A CA 1
ATOM 632 C C . ASP A 1 84 ? -6.079 9.518 1.291 1.00 92.56 84 ASP A C 1
ATOM 634 O O . ASP A 1 84 ? -6.064 9.837 0.098 1.00 92.56 84 ASP A O 1
ATOM 638 N N . ASP A 1 85 ? -4.994 9.638 2.061 1.00 92.12 85 ASP A N 1
ATOM 639 C CA . ASP A 1 85 ? -3.735 10.198 1.580 1.00 92.12 85 ASP A CA 1
ATOM 640 C C . ASP A 1 85 ? -2.484 9.710 2.335 1.00 92.12 85 ASP A C 1
ATOM 642 O O . ASP A 1 85 ? -2.520 8.935 3.293 1.00 92.12 85 ASP A O 1
ATOM 646 N N . GLN A 1 86 ? -1.326 10.146 1.834 1.00 86.50 86 GLN A N 1
ATOM 647 C CA . GLN A 1 86 ? -0.021 9.748 2.350 1.00 86.50 86 GLN A CA 1
ATOM 648 C C . GLN A 1 86 ? 0.253 10.270 3.764 1.00 86.50 86 GLN A C 1
ATOM 650 O O . GLN A 1 86 ? 1.040 9.635 4.467 1.00 86.50 86 GLN A O 1
ATOM 655 N N . VAL A 1 87 ? -0.355 11.389 4.170 1.00 89.12 87 VAL A N 1
ATOM 656 C CA . VAL A 1 87 ? -0.183 11.949 5.517 1.00 89.12 87 VAL A CA 1
ATOM 657 C C . VAL A 1 87 ? -0.904 11.061 6.521 1.00 89.12 87 VAL A C 1
ATOM 659 O O . VAL A 1 87 ? -0.276 10.628 7.481 1.00 89.12 87 VAL A O 1
ATOM 662 N N . GLU A 1 88 ? -2.153 10.679 6.246 1.00 89.88 88 GLU A N 1
ATOM 663 C CA . GLU A 1 88 ? -2.900 9.757 7.116 1.00 89.88 88 GLU A CA 1
ATOM 664 C C . GLU A 1 88 ? -2.197 8.400 7.272 1.00 89.88 88 GLU A C 1
ATOM 666 O O . GLU A 1 88 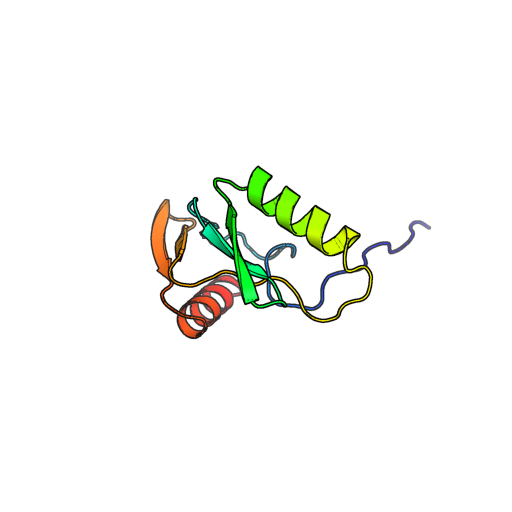? -2.178 7.813 8.357 1.00 89.88 88 GLU A O 1
ATOM 671 N N . LEU A 1 89 ? -1.579 7.895 6.196 1.00 87.31 89 LEU A N 1
ATOM 672 C CA . LEU A 1 89 ? -0.785 6.669 6.268 1.00 87.31 89 LEU A CA 1
ATOM 673 C C . LEU A 1 89 ? 0.436 6.827 7.182 1.00 87.31 89 LEU A C 1
ATOM 675 O O . LEU A 1 89 ? 0.758 5.901 7.927 1.00 87.31 89 LEU A O 1
ATOM 679 N N . ASP A 1 90 ? 1.141 7.953 7.085 1.00 85.38 90 ASP A N 1
ATOM 680 C CA . ASP A 1 90 ? 2.348 8.218 7.870 1.00 85.38 90 ASP A CA 1
ATOM 681 C C . ASP A 1 90 ? 2.005 8.369 9.355 1.00 85.38 90 ASP A C 1
ATOM 683 O O . ASP A 1 90 ? 2.590 7.676 10.182 1.00 85.38 90 ASP A O 1
ATOM 687 N N . GLU A 1 91 ? 0.960 9.137 9.679 1.00 87.69 91 GLU A N 1
ATOM 688 C CA . GLU A 1 91 ? 0.447 9.277 11.048 1.00 87.69 91 GLU A CA 1
ATOM 689 C C . GLU A 1 91 ? 0.033 7.924 11.640 1.00 87.69 91 GLU A C 1
ATOM 691 O O . GLU A 1 91 ? 0.350 7.610 12.793 1.00 87.69 91 GLU A O 1
ATOM 696 N N . LEU A 1 92 ? -0.633 7.079 10.844 1.00 85.25 92 LEU A N 1
ATOM 697 C CA . LEU A 1 92 ? -0.984 5.731 11.273 1.00 85.25 92 LEU A CA 1
ATOM 698 C C . LEU A 1 92 ? 0.273 4.889 11.541 1.00 85.25 92 LEU A C 1
ATOM 700 O O . LEU A 1 92 ? 0.357 4.235 12.579 1.00 85.25 92 LEU A O 1
ATOM 704 N N . LEU A 1 93 ? 1.266 4.914 10.651 1.00 82.38 93 LEU A N 1
ATOM 705 C CA . LEU A 1 93 ? 2.530 4.191 10.835 1.00 82.38 93 LEU A CA 1
ATOM 706 C C . LEU A 1 93 ? 3.318 4.682 12.058 1.00 82.38 93 LEU A C 1
ATOM 708 O O . LEU A 1 93 ? 3.862 3.854 12.794 1.00 82.38 93 LEU A O 1
ATOM 712 N N . GLU A 1 94 ? 3.363 5.992 12.297 1.00 82.50 94 GLU A N 1
ATOM 713 C CA . GLU A 1 94 ? 3.983 6.582 13.485 1.00 82.50 94 GLU A CA 1
ATOM 714 C C . GLU A 1 94 ? 3.258 6.148 14.762 1.00 82.50 94 GLU A C 1
ATOM 716 O O . GLU A 1 94 ? 3.909 5.724 15.719 1.00 82.50 94 GLU A O 1
ATOM 721 N N . SER A 1 95 ? 1.920 6.152 14.759 1.00 81.44 95 SER A N 1
ATOM 722 C CA . SER A 1 95 ? 1.116 5.685 15.898 1.00 81.44 95 SER A CA 1
ATOM 723 C C . SER A 1 95 ? 1.375 4.215 16.246 1.00 81.44 95 SER A C 1
ATOM 725 O O . SER A 1 95 ? 1.295 3.817 17.407 1.00 81.44 95 SER A O 1
ATOM 727 N N . CYS A 1 96 ? 1.738 3.414 15.245 1.00 77.38 96 CYS A N 1
ATOM 728 C CA . CYS A 1 96 ? 2.074 2.011 15.406 1.00 77.38 96 CYS A CA 1
ATOM 729 C C . CYS A 1 96 ? 3.488 1.761 15.917 1.00 77.38 96 CYS A C 1
ATOM 731 O O . CYS A 1 96 ? 3.730 0.725 16.524 1.00 77.38 96 CYS A O 1
ATOM 733 N N . ALA A 1 97 ? 4.432 2.657 15.639 1.00 69.06 97 ALA A N 1
ATOM 734 C CA . ALA A 1 97 ? 5.828 2.512 16.044 1.00 69.06 97 ALA A CA 1
ATOM 735 C C . ALA A 1 97 ? 6.083 2.880 17.523 1.00 69.06 97 ALA A C 1
ATOM 737 O O . ALA A 1 97 ? 7.229 2.777 17.972 1.00 69.06 97 ALA A O 1
ATOM 738 N N . GLY A 1 98 ? 5.040 3.324 18.239 1.00 53.94 98 GLY A N 1
ATOM 739 C CA . GLY A 1 98 ? 5.056 3.736 19.649 1.00 53.94 98 GLY A CA 1
ATOM 740 C C . GLY A 1 98 ? 5.160 2.608 20.670 1.00 53.94 98 GLY A C 1
ATOM 741 O O . GLY A 1 98 ? 4.753 1.463 20.373 1.00 53.94 98 GLY A O 1
#

Secondary structure (DSSP, 8-state):
-----------SSSS-S-----EEEPSSEEEE-TTS-EEEESSHHHHHHHHHHHHHHSTT-S---EEPSSEEEEETTS-EEEE-SHHHHHHHHHHHT-